Protein AF-A0A2T2NP31-F1 (afdb_monomer_lite)

Secondary structure (DSSP, 8-state):
-PPPEEEEES-SSHHHHHHHHHHHHHT-EEEEE-TTS-HHHHHHHHHHHHHTS--SEEE-----EETTHHHHHHHHHHHHHHHHHHHHHHTTT----EEEE-PPPTTTS-GGGEE--TT--GGGS----S--TTPPPPTTTTTTS---SEEEESHHHHHHHHHHHHHHHHHHHHTTTT-

pLDDT: mean 87.32, std 10.38, range [59.78, 97.88]

Foldseek 3Di:
DDAAEEEEEPCPAFPNVVVVVVSVVVVHHYFYDYPPDPPVVVVVSVVVSPVVHDHPYYYYPDAAADQDDVVVVVVVVVVVVLVVVQVVCVVVVDDAAAEAAFDDAPVRHDVVRYDDDPPDDPVRPDPDPRPTQQHDDDPPPCPPPDGDRYHYGGPRSVVVVVVVVVVVVVVCVVCVVVD

Structure (mmCIF, N/CA/C/O backbone):
data_AF-A0A2T2NP31-F1
#
_entry.id   AF-A0A2T2NP31-F1
#
loop_
_atom_site.group_PDB
_atom_site.id
_atom_site.type_symbol
_atom_site.label_atom_id
_atom_site.label_alt_id
_atom_site.label_comp_id
_atom_site.label_asym_id
_atom_site.label_entity_id
_atom_site.label_seq_id
_atom_site.pdbx_PDB_ins_code
_atom_site.Cartn_x
_atom_site.Cartn_y
_atom_site.Cartn_z
_atom_site.occupancy
_atom_site.B_iso_or_equiv
_atom_site.auth_seq_id
_atom_site.auth_comp_id
_atom_site.auth_asym_id
_atom_site.auth_atom_id
_atom_site.pdbx_PDB_model_num
ATOM 1 N N . MET A 1 1 ? -27.533 3.588 6.293 1.00 64.06 1 MET A N 1
ATOM 2 C CA . MET A 1 1 ? -26.255 2.904 5.997 1.00 64.06 1 MET A CA 1
ATOM 3 C C . MET A 1 1 ? -25.441 2.851 7.274 1.00 64.06 1 MET A C 1
ATOM 5 O O . MET A 1 1 ? -25.396 3.852 7.979 1.00 64.06 1 MET A O 1
ATOM 9 N N . THR A 1 2 ? -24.854 1.702 7.593 1.00 81.56 2 THR A N 1
ATOM 10 C CA . THR A 1 2 ? -23.890 1.562 8.690 1.00 81.56 2 THR A CA 1
ATOM 11 C C . THR A 1 2 ? -22.638 2.379 8.376 1.00 81.56 2 THR A C 1
ATOM 13 O O . THR A 1 2 ? -22.137 2.335 7.254 1.00 81.56 2 THR A O 1
ATOM 16 N N . ARG A 1 3 ? -22.169 3.168 9.348 1.00 91.50 3 ARG A N 1
ATOM 17 C CA . ARG A 1 3 ? -20.892 3.887 9.256 1.00 91.50 3 ARG A CA 1
ATOM 18 C C . ARG A 1 3 ? -19.754 2.883 9.376 1.00 91.50 3 ARG A C 1
ATOM 20 O O . ARG A 1 3 ? -19.793 2.048 10.276 1.00 91.50 3 ARG A O 1
ATOM 27 N N . LEU A 1 4 ? -18.766 2.979 8.496 1.00 95.44 4 LEU A N 1
ATOM 28 C CA . LEU A 1 4 ? -17.586 2.118 8.540 1.00 95.44 4 LEU A CA 1
ATOM 29 C C . LEU A 1 4 ? -16.541 2.680 9.509 1.00 95.44 4 LEU A C 1
ATOM 31 O O . LEU A 1 4 ? -16.481 3.889 9.743 1.00 95.44 4 LEU A O 1
ATOM 35 N N . ARG A 1 5 ? -15.703 1.799 10.053 1.00 95.69 5 ARG A N 1
ATOM 36 C CA . ARG A 1 5 ? -14.554 2.125 10.903 1.00 95.69 5 ARG A CA 1
ATOM 37 C C . ARG A 1 5 ? -13.264 1.832 10.160 1.00 95.69 5 ARG A C 1
ATOM 39 O O . ARG A 1 5 ? -13.002 0.698 9.761 1.00 95.69 5 ARG A O 1
ATOM 46 N N . TRP A 1 6 ? -12.466 2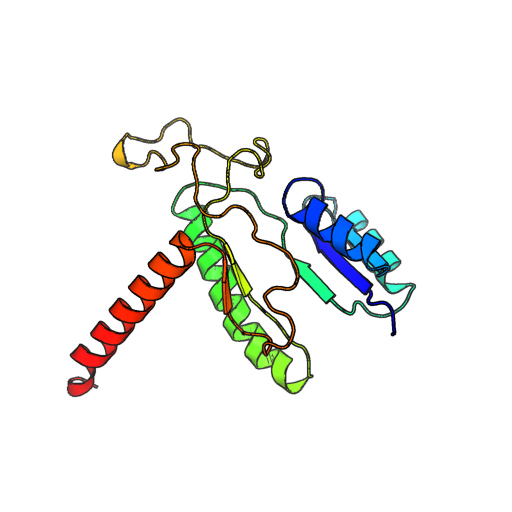.872 10.000 1.00 96.56 6 TRP A N 1
ATOM 47 C CA . TRP A 1 6 ? -11.228 2.851 9.242 1.00 96.56 6 TRP A CA 1
ATOM 48 C C . TRP A 1 6 ? -10.033 2.946 10.187 1.00 96.56 6 TRP A C 1
ATOM 50 O O . TRP A 1 6 ? -10.039 3.746 11.122 1.00 96.56 6 TRP A O 1
ATOM 60 N N . LEU A 1 7 ? -8.994 2.161 9.924 1.00 95.69 7 LEU A N 1
ATOM 61 C CA . LEU A 1 7 ? -7.669 2.342 10.505 1.00 95.69 7 LEU A CA 1
ATOM 62 C C . LEU A 1 7 ? -6.702 2.661 9.370 1.00 95.69 7 LEU A C 1
ATOM 64 O O . LEU A 1 7 ? -6.589 1.878 8.431 1.00 95.69 7 LEU A O 1
ATOM 68 N N . ALA A 1 8 ? -6.021 3.800 9.434 1.00 94.44 8 ALA A N 1
ATOM 69 C CA . ALA A 1 8 ? -5.119 4.234 8.373 1.00 94.44 8 ALA A CA 1
ATOM 70 C C . ALA A 1 8 ? -3.744 4.640 8.919 1.00 94.44 8 ALA A C 1
ATOM 72 O O . ALA A 1 8 ? -3.625 5.211 10.002 1.00 94.44 8 ALA A O 1
ATOM 73 N N . THR A 1 9 ? -2.684 4.355 8.169 1.00 94.06 9 THR A N 1
ATOM 74 C CA . THR A 1 9 ? -1.319 4.796 8.497 1.00 94.06 9 THR A CA 1
ATOM 75 C C . THR A 1 9 ? -0.873 5.913 7.555 1.00 94.06 9 THR A C 1
ATOM 77 O O . THR A 1 9 ? -1.411 6.046 6.461 1.00 94.06 9 THR A O 1
ATOM 80 N N . GLY A 1 10 ? 0.088 6.754 7.953 1.00 86.94 10 GLY A N 1
ATOM 81 C CA . GLY A 1 10 ? 0.668 7.763 7.046 1.00 86.94 10 GLY A CA 1
ATOM 82 C C . GLY A 1 10 ? -0.272 8.918 6.677 1.00 86.94 10 GLY A C 1
ATOM 83 O O . GLY A 1 10 ? -0.237 9.419 5.559 1.00 86.94 10 GLY A O 1
ATOM 84 N N . CYS A 1 11 ? -1.144 9.329 7.600 1.00 89.00 11 CYS A N 1
ATOM 85 C CA . CYS A 1 11 ? -2.208 10.308 7.338 1.00 89.00 11 CYS A CA 1
ATOM 86 C C . CYS A 1 11 ? -1.887 11.740 7.804 1.00 89.00 11 CYS A C 1
ATOM 88 O O . CYS A 1 11 ? -2.790 12.565 7.898 1.00 89.00 11 CYS A O 1
ATOM 90 N N . SER A 1 12 ? -0.624 12.037 8.126 1.00 85.12 12 SER A N 1
ATOM 91 C CA . SER A 1 12 ? -0.197 13.344 8.648 1.00 85.12 12 SER A CA 1
ATOM 92 C C . SER A 1 12 ? -0.105 14.443 7.585 1.00 85.12 12 SER A C 1
ATOM 94 O O . SER A 1 12 ? -0.076 15.617 7.933 1.00 85.12 12 SER A O 1
ATOM 96 N N . SER A 1 13 ? -0.021 14.078 6.301 1.00 83.38 13 SER A N 1
ATOM 97 C CA . SER A 1 13 ? 0.086 15.015 5.175 1.00 83.38 13 SER A CA 1
ATOM 98 C C . SER A 1 13 ? -0.297 14.347 3.845 1.00 83.38 13 SER A C 1
ATOM 100 O O . SER A 1 13 ? -0.486 13.127 3.773 1.00 83.38 13 SER A O 1
ATOM 102 N N . GLY A 1 14 ? -0.400 15.145 2.779 1.00 80.31 14 GLY A N 1
ATOM 103 C CA . GLY A 1 14 ? -0.526 14.665 1.400 1.00 80.31 14 GLY A CA 1
ATOM 104 C C . GLY A 1 14 ? -1.801 13.857 1.138 1.00 80.31 14 GLY A C 1
ATOM 105 O O . GLY A 1 14 ? -2.892 14.198 1.600 1.00 80.31 14 GLY A O 1
ATOM 106 N N . ILE A 1 15 ? -1.669 12.768 0.373 1.00 78.00 15 ILE A N 1
ATOM 107 C CA . ILE A 1 15 ? -2.804 11.916 -0.027 1.00 78.00 15 ILE A CA 1
ATOM 108 C C . ILE A 1 15 ? -3.458 11.255 1.189 1.00 78.00 15 ILE A C 1
ATOM 110 O O . ILE A 1 15 ? -4.683 11.214 1.257 1.00 78.00 15 ILE A O 1
ATOM 114 N N . GLY A 1 16 ? -2.671 10.779 2.161 1.00 83.56 16 GLY A N 1
ATOM 115 C CA . GLY A 1 16 ? -3.197 10.127 3.363 1.00 83.56 16 GLY A CA 1
ATOM 116 C C . GLY A 1 16 ? -4.092 11.055 4.190 1.00 83.56 16 GLY A C 1
ATOM 117 O O . GLY A 1 16 ? -5.174 10.655 4.619 1.00 83.56 16 GLY A O 1
ATOM 118 N N . GLU A 1 17 ? -3.695 12.320 4.348 1.00 86.50 17 GLU A N 1
ATOM 119 C CA . GLU A 1 17 ? -4.518 13.330 5.026 1.00 86.50 17 GLU A CA 1
ATOM 120 C C . GLU A 1 17 ? -5.821 13.609 4.255 1.00 86.50 17 GLU A C 1
ATOM 122 O O . GLU A 1 17 ? -6.913 13.575 4.829 1.00 86.50 17 GLU A O 1
ATOM 127 N N . SER A 1 18 ? -5.724 13.847 2.941 1.00 84.19 18 SER A N 1
ATOM 128 C CA . SER A 1 18 ? -6.891 14.085 2.078 1.00 84.19 18 SER A CA 1
ATOM 129 C C . SER A 1 18 ? -7.871 12.906 2.109 1.00 84.19 18 SER A C 1
ATOM 131 O O . SER A 1 18 ? -9.089 13.082 2.222 1.00 84.19 18 SER A O 1
ATOM 133 N N . PHE A 1 19 ? -7.335 11.686 2.103 1.00 86.00 19 PHE A N 1
ATOM 134 C CA . PHE A 1 19 ? -8.097 10.454 2.212 1.00 86.00 19 PHE A CA 1
ATOM 135 C C . PHE A 1 19 ? -8.856 10.370 3.543 1.00 86.00 19 PHE A C 1
ATOM 137 O O . PHE A 1 19 ? -10.076 10.193 3.530 1.00 86.00 19 PHE A O 1
ATOM 144 N N . VAL A 1 20 ? -8.196 10.590 4.683 1.00 90.44 20 VAL A N 1
ATOM 145 C CA . VAL A 1 20 ? -8.853 10.596 6.004 1.00 90.44 20 VAL A CA 1
ATOM 146 C C . VAL A 1 20 ? -9.929 11.679 6.104 1.00 90.44 20 VAL A C 1
ATOM 148 O O . VAL A 1 20 ? -11.027 11.414 6.600 1.00 90.44 20 VAL A O 1
ATOM 151 N N . ARG A 1 21 ? -9.685 12.878 5.560 1.00 89.94 21 ARG A N 1
ATOM 152 C CA . ARG A 1 21 ? -10.708 13.936 5.483 1.00 89.94 21 ARG A CA 1
ATOM 153 C C . ARG A 1 21 ? -11.939 13.483 4.695 1.00 89.94 21 ARG A C 1
ATOM 155 O O . ARG A 1 21 ? -13.063 13.787 5.100 1.00 89.94 21 ARG A O 1
ATOM 162 N N . SER A 1 22 ? -11.755 12.725 3.611 1.00 89.31 22 SER A N 1
ATOM 163 C CA . SER A 1 22 ? -12.872 12.176 2.828 1.00 89.31 22 SER A CA 1
ATOM 164 C C . SER A 1 22 ? -13.693 11.138 3.611 1.00 89.31 22 SER A C 1
ATOM 166 O O . SER A 1 22 ? -14.922 11.146 3.529 1.00 89.31 22 SER A O 1
ATOM 168 N N . ILE A 1 23 ? -13.041 10.303 4.433 1.00 91.81 23 ILE A N 1
ATOM 169 C CA . ILE A 1 23 ? -13.698 9.324 5.318 1.00 91.81 23 ILE A CA 1
ATOM 170 C C . ILE A 1 23 ? -14.588 10.050 6.334 1.00 91.81 23 ILE A C 1
ATOM 172 O O . ILE A 1 23 ? -15.774 9.737 6.462 1.00 91.81 23 ILE A O 1
ATOM 176 N N . ILE A 1 24 ? -14.038 11.071 7.000 1.00 92.19 24 ILE A N 1
ATOM 177 C CA . ILE A 1 24 ? -14.760 11.873 7.999 1.00 92.19 24 ILE A CA 1
ATOM 178 C C . ILE A 1 24 ? -15.926 12.626 7.351 1.00 92.19 24 ILE A C 1
ATOM 180 O O . ILE A 1 24 ? -17.029 12.621 7.888 1.00 92.19 24 ILE A O 1
ATOM 184 N N . THR A 1 25 ? -15.717 13.223 6.173 1.00 92.56 25 THR A N 1
ATOM 185 C CA . THR A 1 25 ? -16.767 13.951 5.432 1.00 92.56 25 THR A CA 1
ATOM 186 C C . THR A 1 25 ? -17.921 13.031 5.044 1.00 92.56 25 THR A C 1
ATOM 188 O O . THR A 1 25 ? -19.086 13.418 5.127 1.00 92.56 25 THR A O 1
ATOM 191 N N . ARG A 1 26 ? -17.618 11.780 4.674 1.00 91.25 26 ARG A N 1
ATOM 192 C CA . ARG A 1 26 ? -18.641 10.760 4.427 1.00 91.25 26 ARG A CA 1
ATOM 193 C C . ARG A 1 26 ? -19.404 10.399 5.700 1.00 91.25 26 ARG A C 1
ATOM 195 O O . ARG A 1 26 ? -20.528 9.927 5.580 1.00 91.25 26 ARG A O 1
ATOM 202 N N . GLY A 1 27 ? -18.845 10.659 6.883 1.00 93.44 27 GLY A N 1
ATOM 203 C CA . GLY A 1 27 ? -19.411 10.398 8.209 1.00 93.44 27 GLY A CA 1
ATOM 204 C C . GLY A 1 27 ? -18.997 9.056 8.814 1.00 93.44 27 GLY A C 1
ATOM 205 O O . GLY A 1 27 ? -19.633 8.595 9.760 1.00 93.44 27 GLY A O 1
ATOM 206 N N . ASP A 1 28 ? -17.975 8.417 8.249 1.00 95.25 28 ASP A N 1
ATOM 207 C CA . ASP A 1 28 ? -17.366 7.206 8.795 1.00 95.25 28 ASP A CA 1
ATOM 208 C C . ASP A 1 28 ? -16.441 7.537 9.980 1.00 95.25 28 ASP A C 1
ATOM 210 O O . ASP A 1 28 ? -15.993 8.674 10.149 1.00 95.25 28 ASP A O 1
ATOM 214 N N . LYS A 1 29 ? -16.142 6.533 10.809 1.00 94.12 29 LYS A N 1
ATOM 215 C CA . LYS A 1 29 ? -15.170 6.646 11.903 1.00 94.12 29 LYS A CA 1
ATOM 216 C C . LYS A 1 29 ? -13.774 6.319 11.388 1.00 94.12 29 LYS A C 1
ATOM 218 O O . LYS A 1 29 ? -13.611 5.411 10.576 1.00 94.12 29 LYS A O 1
ATOM 223 N N . THR A 1 30 ? -12.760 7.006 11.896 1.00 94.00 30 THR A N 1
ATOM 224 C CA . THR A 1 30 ? -11.369 6.766 11.506 1.00 94.00 30 THR A CA 1
ATOM 225 C C . THR A 1 30 ? -10.438 6.881 12.703 1.00 94.00 30 THR A C 1
ATOM 227 O O . THR A 1 30 ? -10.604 7.763 13.543 1.00 94.00 30 THR A O 1
ATOM 230 N N . ALA A 1 31 ? -9.437 6.012 12.747 1.00 93.44 31 ALA A N 1
ATOM 231 C CA . ALA A 1 31 ? -8.263 6.128 13.593 1.00 93.44 31 ALA A CA 1
ATOM 232 C C . ALA A 1 31 ? -7.024 6.168 12.694 1.00 93.44 31 ALA A C 1
ATOM 234 O O . ALA A 1 31 ? -6.968 5.488 11.668 1.00 93.44 31 ALA A O 1
ATOM 235 N N . SER A 1 32 ? -6.036 6.973 13.070 1.00 91.62 32 SER A N 1
ATOM 236 C CA . SER A 1 32 ? -4.766 7.061 12.355 1.00 91.62 32 SER A CA 1
ATOM 237 C C . SER A 1 32 ? -3.605 6.795 13.294 1.00 91.62 32 SER A C 1
ATOM 239 O O . SER A 1 32 ? -3.612 7.303 14.415 1.00 91.62 32 SER A O 1
ATOM 241 N N . LEU A 1 33 ? -2.603 6.049 12.831 1.00 90.19 33 LEU A N 1
ATOM 242 C CA . LEU A 1 33 ? -1.372 5.819 13.588 1.00 90.19 33 LEU A CA 1
ATOM 243 C C . LEU A 1 33 ? -0.125 6.157 12.771 1.00 90.19 33 LEU A C 1
ATOM 245 O O . LEU A 1 33 ? -0.097 6.020 11.543 1.00 90.19 33 LEU A O 1
ATOM 249 N N . ASP A 1 34 ? 0.906 6.581 13.490 1.00 90.25 34 ASP A N 1
ATOM 250 C CA . ASP A 1 34 ? 2.267 6.703 12.990 1.00 90.25 34 ASP A CA 1
ATOM 251 C C . ASP A 1 34 ? 3.001 5.386 13.263 1.00 90.25 34 ASP A C 1
ATOM 253 O O . ASP A 1 34 ? 3.121 4.952 14.407 1.00 90.25 34 ASP A O 1
ATOM 257 N N . VAL A 1 35 ? 3.463 4.729 12.200 1.00 91.69 35 VAL A N 1
ATOM 258 C CA . VAL A 1 35 ? 4.165 3.439 12.294 1.00 91.69 35 VAL A CA 1
ATOM 259 C C . VAL A 1 35 ? 5.571 3.567 12.884 1.00 91.69 35 VAL A C 1
ATOM 261 O O . VAL A 1 35 ? 6.180 2.553 13.209 1.00 91.69 35 VAL A O 1
ATOM 264 N N . THR A 1 36 ? 6.087 4.791 13.008 1.00 91.88 36 THR A N 1
ATOM 265 C CA . THR A 1 36 ? 7.390 5.090 13.619 1.00 91.88 36 THR A CA 1
ATOM 266 C C . THR A 1 36 ? 7.292 5.407 15.111 1.00 91.88 36 THR A C 1
ATOM 268 O O . THR A 1 36 ? 8.316 5.475 15.791 1.00 91.88 36 THR A O 1
ATOM 271 N N . ALA A 1 37 ? 6.072 5.561 15.640 1.00 93.81 37 ALA A N 1
ATOM 272 C CA . ALA A 1 37 ? 5.847 5.773 17.061 1.00 93.81 37 ALA A CA 1
ATOM 273 C C . ALA A 1 37 ? 6.283 4.546 17.890 1.00 93.81 37 ALA A C 1
ATOM 275 O O . ALA A 1 37 ? 6.322 3.421 17.377 1.00 93.81 37 ALA A O 1
ATOM 276 N N . PRO A 1 38 ? 6.572 4.721 19.193 1.00 97.00 38 PRO A N 1
ATOM 277 C CA . PRO A 1 38 ? 6.820 3.604 20.093 1.00 97.00 38 PRO A CA 1
ATOM 278 C C . PRO A 1 38 ? 5.723 2.537 20.008 1.00 97.00 38 PRO A C 1
ATOM 280 O O . PRO A 1 38 ? 4.533 2.838 19.903 1.00 97.00 38 PRO A O 1
ATOM 283 N N . LEU A 1 39 ? 6.108 1.263 20.118 1.00 95.69 39 LEU A N 1
ATOM 284 C CA . LEU A 1 39 ? 5.164 0.145 20.012 1.00 95.69 39 LEU A CA 1
ATOM 285 C C . LEU A 1 39 ? 4.022 0.228 21.043 1.00 95.69 39 LEU A C 1
ATOM 287 O O . LEU A 1 39 ? 2.911 -0.220 20.759 1.00 95.69 39 LEU A O 1
ATOM 291 N N . SER A 1 40 ? 4.278 0.792 22.229 1.00 97.38 40 SER A N 1
ATOM 292 C CA . SER A 1 40 ? 3.250 1.071 23.242 1.00 97.38 40 SER A CA 1
ATOM 293 C C . SER A 1 40 ? 2.147 1.977 22.705 1.00 97.38 40 SER A C 1
ATOM 295 O O . SER A 1 40 ? 0.969 1.716 22.936 1.00 97.38 40 SER A O 1
ATOM 297 N N . ASP A 1 41 ? 2.529 2.995 21.946 1.00 95.81 41 ASP A N 1
ATOM 298 C CA . ASP A 1 41 ? 1.640 4.048 21.475 1.00 95.81 41 ASP A CA 1
ATOM 299 C C . ASP A 1 41 ? 0.827 3.530 20.290 1.00 95.81 41 ASP A C 1
ATOM 301 O O . ASP A 1 41 ? -0.392 3.691 20.253 1.00 95.81 41 ASP A O 1
ATOM 305 N N . ILE A 1 42 ? 1.472 2.784 19.384 1.00 95.00 42 ILE A N 1
ATOM 306 C CA . ILE A 1 42 ? 0.794 2.048 18.308 1.00 95.00 42 ILE A CA 1
ATOM 307 C C . ILE A 1 42 ? -0.259 1.103 18.901 1.00 95.00 42 ILE A C 1
ATOM 309 O O . ILE A 1 42 ? -1.415 1.112 18.475 1.00 95.00 42 ILE A O 1
ATOM 313 N N . LYS A 1 43 ? 0.110 0.312 19.918 1.00 95.81 43 LYS A N 1
ATOM 314 C CA . LYS A 1 43 ? -0.823 -0.598 20.599 1.00 95.81 43 LYS A CA 1
ATOM 315 C C . LYS A 1 43 ? -1.967 0.152 21.276 1.00 95.81 43 LYS A C 1
ATOM 317 O O . LYS A 1 43 ? -3.097 -0.319 21.203 1.00 95.81 43 LYS A O 1
ATOM 322 N N . ALA A 1 44 ? -1.701 1.301 21.894 1.00 95.94 44 ALA A N 1
ATOM 323 C CA . ALA A 1 44 ? -2.730 2.121 22.524 1.00 95.94 44 ALA A CA 1
ATOM 324 C C . ALA A 1 44 ? -3.732 2.674 21.497 1.00 95.94 44 ALA A C 1
ATOM 326 O O . ALA A 1 44 ? -4.939 2.615 21.730 1.00 95.94 44 ALA A O 1
ATOM 327 N N . VAL A 1 45 ? -3.261 3.145 20.336 1.00 94.00 45 VAL A N 1
ATOM 328 C CA . VAL A 1 45 ? -4.141 3.610 19.250 1.00 94.00 45 VAL A CA 1
ATOM 329 C C . VAL A 1 45 ? -4.997 2.467 18.708 1.00 94.00 45 VAL A C 1
ATOM 331 O O . VAL A 1 45 ? -6.201 2.644 18.538 1.00 94.00 45 VAL A O 1
ATOM 334 N N . VAL A 1 46 ? -4.406 1.291 18.474 1.00 95.00 46 VAL A N 1
ATOM 335 C CA . VAL A 1 46 ? -5.149 0.109 18.004 1.00 95.00 46 VAL A CA 1
ATOM 336 C C . VAL A 1 46 ? -6.181 -0.337 19.038 1.00 95.00 46 VAL A C 1
ATOM 338 O O . VAL A 1 46 ? -7.330 -0.566 18.675 1.00 95.00 46 VAL A O 1
ATOM 341 N N . ALA A 1 47 ? -5.806 -0.418 20.318 1.00 96.12 47 ALA A N 1
ATOM 342 C CA . ALA A 1 47 ? -6.725 -0.783 21.393 1.00 96.12 47 ALA A CA 1
ATOM 343 C C . ALA A 1 47 ? -7.922 0.173 21.440 1.00 96.12 47 ALA A C 1
ATOM 345 O O . ALA A 1 47 ? -9.062 -0.279 21.382 1.00 96.12 47 ALA A O 1
ATOM 346 N N . LYS A 1 48 ? -7.662 1.485 21.414 1.00 94.56 48 LYS A N 1
ATOM 347 C CA . LYS A 1 48 ? -8.706 2.511 21.381 1.00 94.56 48 LYS A CA 1
ATOM 348 C C . LYS A 1 48 ? -9.599 2.403 20.143 1.00 94.56 48 LYS A C 1
ATOM 350 O O . LYS A 1 48 ? -10.810 2.557 20.238 1.00 94.56 48 LYS A O 1
ATOM 355 N N . ALA A 1 49 ? -9.024 2.123 18.974 1.00 93.38 49 ALA A N 1
ATOM 356 C CA . ALA A 1 49 ? -9.792 1.964 17.740 1.00 93.38 49 ALA A CA 1
ATOM 357 C C . ALA A 1 49 ? -10.728 0.739 17.773 1.00 93.38 49 ALA A C 1
ATOM 359 O O . ALA A 1 49 ? -11.744 0.735 17.080 1.00 93.38 49 ALA A O 1
ATOM 360 N N . LEU A 1 50 ? -10.398 -0.271 18.584 1.00 95.94 50 LEU A N 1
ATOM 361 C CA . LEU A 1 50 ? -11.187 -1.489 18.770 1.00 95.94 50 LEU A CA 1
ATOM 362 C C . LEU A 1 50 ? -12.259 -1.376 19.868 1.00 95.94 50 LEU A C 1
ATOM 364 O O . LEU A 1 50 ? -13.155 -2.220 19.909 1.00 95.94 50 LEU A O 1
ATOM 368 N N . GLU A 1 51 ? -12.213 -0.353 20.733 1.00 94.44 51 GLU A N 1
ATOM 369 C CA . GLU A 1 51 ? -13.227 -0.123 21.783 1.00 94.44 51 GLU A CA 1
ATOM 370 C C . GLU A 1 51 ? -14.637 0.045 21.190 1.00 94.44 51 GLU A C 1
ATOM 372 O O . GLU A 1 51 ? -15.616 -0.451 21.743 1.00 94.44 51 GLU A O 1
ATOM 377 N N . ASP A 1 52 ? -14.727 0.661 20.008 1.00 85.19 52 ASP A N 1
ATOM 378 C CA . ASP A 1 52 ? -15.964 0.881 19.250 1.00 85.19 52 ASP A CA 1
ATOM 379 C C . ASP A 1 52 ? -16.328 -0.300 18.313 1.00 85.19 52 ASP A C 1
ATOM 381 O O . ASP A 1 52 ? -17.181 -0.181 17.421 1.00 85.19 52 ASP A O 1
ATOM 385 N N . GLY A 1 53 ? -15.664 -1.449 18.484 1.00 93.12 53 GLY A N 1
ATOM 386 C CA . GLY A 1 53 ? -15.842 -2.685 17.716 1.00 93.12 53 GLY A CA 1
ATOM 387 C C . GLY A 1 53 ? -14.759 -2.930 16.648 1.00 93.12 53 GLY A C 1
ATOM 388 O O . GLY A 1 53 ? -13.776 -2.201 16.579 1.00 93.12 53 GLY A O 1
ATOM 389 N N . PRO A 1 54 ? -14.923 -3.953 15.779 1.00 95.56 54 PRO A N 1
ATOM 390 C CA . PRO A 1 54 ? -13.896 -4.334 14.803 1.00 95.56 54 PRO A CA 1
ATOM 391 C C . PRO A 1 54 ? -13.544 -3.233 13.791 1.00 95.56 54 PRO A C 1
ATOM 393 O O . PRO A 1 54 ? -14.376 -2.413 13.427 1.00 95.56 54 PRO A O 1
ATOM 396 N N . ILE A 1 55 ? -12.327 -3.254 13.260 1.00 96.69 55 ILE A N 1
ATOM 397 C CA . ILE A 1 55 ? -11.978 -2.412 12.110 1.00 96.69 55 ILE A CA 1
ATOM 398 C C . ILE A 1 55 ? -12.637 -2.990 10.853 1.00 96.69 55 ILE A C 1
ATOM 400 O O . ILE A 1 55 ? -12.473 -4.174 10.567 1.00 96.69 55 ILE A O 1
ATOM 404 N N . ASP A 1 56 ? -13.364 -2.158 10.103 1.00 96.88 56 ASP A N 1
ATOM 405 C CA . ASP A 1 56 ? -13.992 -2.561 8.838 1.00 96.88 56 ASP A CA 1
ATOM 406 C C . ASP A 1 56 ? -13.018 -2.438 7.664 1.00 96.88 56 ASP A C 1
ATOM 408 O O . ASP A 1 56 ? -13.052 -3.248 6.738 1.00 96.88 56 ASP A O 1
ATOM 412 N N . VAL A 1 57 ? -12.152 -1.417 7.689 1.00 96.38 57 VAL A N 1
ATOM 413 C CA . VAL A 1 57 ? -11.169 -1.170 6.629 1.00 96.38 57 VAL A CA 1
ATOM 414 C C . VAL A 1 57 ? -9.820 -0.754 7.208 1.00 96.38 57 VAL A C 1
ATOM 416 O O . VAL A 1 57 ? -9.729 0.205 7.972 1.00 96.38 57 VAL A O 1
ATOM 419 N N . LEU 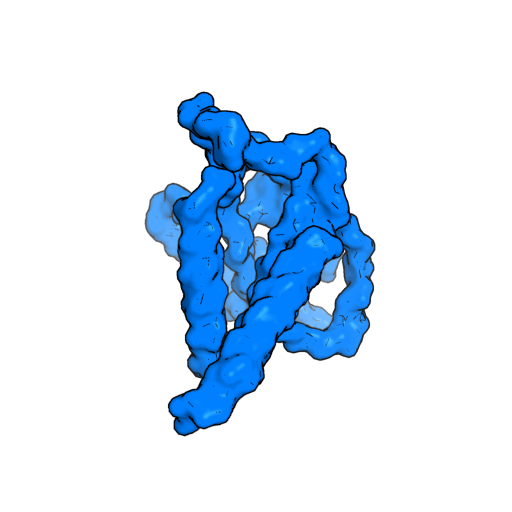A 1 58 ? -8.761 -1.453 6.803 1.00 95.75 58 LEU A N 1
ATOM 420 C CA . LEU A 1 58 ? -7.370 -1.113 7.098 1.00 95.75 58 LEU A CA 1
ATOM 421 C C . LEU A 1 58 ? -6.702 -0.530 5.846 1.00 95.75 58 LEU A C 1
ATOM 423 O O . LEU A 1 58 ? -6.810 -1.104 4.764 1.00 95.75 58 LEU A O 1
ATOM 427 N N . VAL A 1 59 ? -6.001 0.595 5.996 1.00 94.75 59 VAL A N 1
ATOM 428 C CA . VAL A 1 59 ? -5.260 1.263 4.918 1.00 94.75 59 VAL A CA 1
ATOM 429 C C . VAL A 1 59 ? -3.806 1.471 5.329 1.00 94.75 59 VAL A C 1
ATOM 431 O O . VAL A 1 59 ? -3.490 2.286 6.196 1.00 94.75 59 VAL A O 1
ATOM 434 N N . ASN A 1 60 ? -2.904 0.750 4.669 1.00 93.25 60 ASN A N 1
ATOM 435 C CA . ASN A 1 60 ? -1.462 0.870 4.860 1.00 93.25 60 ASN A CA 1
ATOM 436 C C . ASN A 1 60 ? -0.886 1.858 3.838 1.00 93.25 60 ASN A C 1
ATOM 438 O O . ASN A 1 60 ? -0.533 1.466 2.730 1.00 93.25 60 ASN A O 1
ATOM 442 N N . TYR A 1 61 ? -0.809 3.137 4.210 1.00 86.12 61 TYR A N 1
ATOM 443 C CA . TYR A 1 61 ? -0.282 4.202 3.345 1.00 86.12 61 TYR A CA 1
ATOM 444 C C . TYR A 1 61 ? 1.064 4.770 3.830 1.00 86.12 61 TYR A C 1
ATOM 446 O O . TYR A 1 61 ? 1.778 5.402 3.056 1.00 86.12 61 TYR A O 1
ATOM 454 N N . ALA A 1 62 ? 1.454 4.527 5.087 1.00 87.88 62 ALA A N 1
ATOM 455 C CA . ALA A 1 62 ? 2.731 5.001 5.615 1.00 87.88 62 ALA A CA 1
ATOM 456 C C . ALA A 1 62 ? 3.924 4.542 4.763 1.00 87.88 62 ALA A C 1
ATOM 458 O O . ALA A 1 62 ? 4.103 3.355 4.493 1.00 87.88 62 ALA A O 1
ATOM 459 N N . GLY A 1 63 ? 4.753 5.509 4.387 1.00 85.62 63 GLY A N 1
ATOM 460 C CA . GLY A 1 63 ? 5.954 5.315 3.595 1.00 85.62 63 GLY A CA 1
ATOM 461 C C . GLY A 1 63 ? 6.597 6.655 3.263 1.00 85.62 63 GLY A C 1
ATOM 462 O O . GLY A 1 63 ? 6.003 7.715 3.463 1.00 85.62 63 GLY A O 1
ATOM 463 N N . TYR A 1 64 ? 7.816 6.585 2.753 1.00 82.75 64 TYR A N 1
ATOM 464 C CA . TYR A 1 64 ? 8.562 7.710 2.207 1.00 82.75 64 TYR A CA 1
ATOM 465 C C . TYR A 1 64 ? 9.117 7.296 0.842 1.00 82.75 64 TYR A C 1
ATOM 467 O O . TYR A 1 64 ? 9.211 6.102 0.555 1.00 82.75 64 TYR A O 1
ATOM 475 N N . VAL A 1 65 ? 9.447 8.278 0.010 1.00 81.81 65 VAL A N 1
ATOM 476 C CA . VAL A 1 65 ? 10.052 8.056 -1.307 1.00 81.81 65 VAL A CA 1
ATOM 477 C C . VAL A 1 65 ? 11.565 7.975 -1.143 1.00 81.81 65 VAL A C 1
ATOM 479 O O . VAL A 1 65 ? 12.163 8.834 -0.490 1.00 81.81 65 VAL A O 1
ATOM 482 N N . GLU A 1 66 ? 12.182 6.972 -1.753 1.00 80.62 66 GLU A N 1
ATOM 483 C CA . GLU A 1 66 ? 13.628 6.781 -1.808 1.00 80.62 66 GLU A CA 1
ATOM 484 C C . GLU A 1 66 ? 14.020 6.256 -3.190 1.00 80.62 66 GLU A C 1
ATOM 486 O O . GLU A 1 66 ? 14.025 5.058 -3.449 1.00 80.62 66 GLU A O 1
ATOM 491 N N . ALA A 1 67 ? 14.393 7.168 -4.088 1.00 75.12 67 ALA A N 1
ATOM 492 C CA . ALA A 1 67 ? 14.690 6.799 -5.465 1.00 75.12 67 ALA A CA 1
ATOM 493 C C . ALA A 1 67 ? 15.815 5.750 -5.541 1.00 75.12 67 ALA A C 1
ATOM 495 O O . ALA A 1 67 ? 16.947 6.004 -5.122 1.00 75.12 67 ALA A O 1
ATOM 496 N N . GLY A 1 68 ? 15.505 4.594 -6.130 1.00 79.00 68 GLY A N 1
ATOM 497 C CA . GLY A 1 68 ? 16.474 3.544 -6.419 1.00 79.00 68 GLY A CA 1
ATOM 498 C C . GLY A 1 68 ? 16.034 2.155 -5.966 1.00 79.00 68 GLY A C 1
ATOM 499 O O . GLY A 1 68 ? 14.894 1.914 -5.577 1.00 79.00 68 GLY A O 1
ATOM 500 N N . ILE A 1 69 ? 16.980 1.216 -6.026 1.00 84.88 69 ILE A N 1
ATOM 501 C CA . ILE A 1 69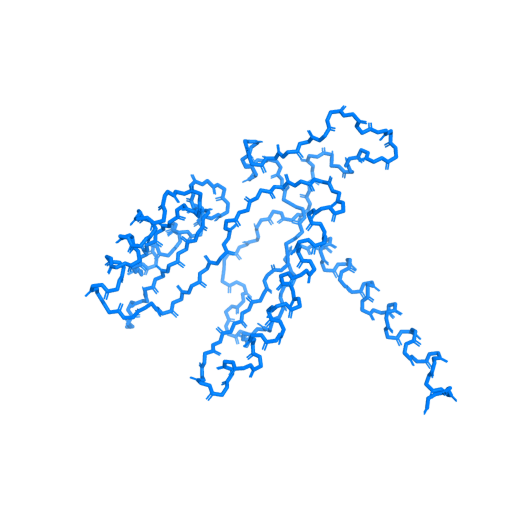 ? 16.717 -0.218 -5.850 1.00 84.88 69 ILE A CA 1
ATOM 502 C C . ILE A 1 69 ? 16.111 -0.578 -4.488 1.00 84.88 69 ILE A C 1
ATOM 504 O O . ILE A 1 69 ? 15.364 -1.545 -4.403 1.00 84.88 69 ILE A O 1
ATOM 508 N N . ALA A 1 70 ? 16.414 0.180 -3.430 1.00 86.69 70 ALA A N 1
ATOM 509 C CA . ALA A 1 70 ? 15.899 -0.094 -2.092 1.00 86.69 70 ALA A CA 1
ATOM 510 C C . ALA A 1 70 ? 14.373 0.088 -2.020 1.00 86.69 70 ALA A C 1
ATOM 512 O O . ALA A 1 70 ? 13.675 -0.806 -1.534 1.00 86.69 70 ALA A O 1
ATOM 513 N N . GLU A 1 71 ? 13.846 1.196 -2.555 1.00 85.94 71 GLU A N 1
ATOM 514 C CA . GLU A 1 71 ? 12.399 1.412 -2.645 1.00 85.94 71 GLU A CA 1
ATOM 515 C C . GLU A 1 71 ? 11.760 0.359 -3.551 1.00 85.94 71 GLU A C 1
ATOM 517 O O . GLU A 1 71 ? 10.841 -0.332 -3.107 1.00 85.94 71 GLU A O 1
ATOM 522 N N . GLU A 1 72 ? 12.298 0.148 -4.755 1.00 87.69 72 GLU A N 1
ATOM 523 C CA . GLU A 1 72 ? 11.756 -0.817 -5.723 1.00 87.69 72 GLU A CA 1
ATOM 524 C C . GLU A 1 72 ? 11.699 -2.245 -5.156 1.00 87.69 72 GLU A C 1
ATOM 526 O O . GLU A 1 72 ? 10.669 -2.916 -5.237 1.00 87.69 72 GLU A O 1
ATOM 531 N N . ALA A 1 73 ? 12.771 -2.707 -4.505 1.00 93.44 73 ALA A N 1
ATOM 532 C CA . ALA A 1 73 ? 12.811 -4.022 -3.871 1.00 93.44 73 ALA A CA 1
ATOM 533 C C . ALA A 1 73 ? 11.795 -4.131 -2.726 1.00 93.44 73 ALA A C 1
ATOM 535 O O . ALA A 1 73 ? 11.112 -5.150 -2.601 1.00 93.44 73 ALA A O 1
ATOM 536 N N . SER A 1 74 ? 11.652 -3.080 -1.910 1.00 93.38 74 SER A N 1
ATOM 537 C CA . SER A 1 74 ? 10.675 -3.061 -0.818 1.00 93.38 74 SER A CA 1
ATOM 538 C C . SER A 1 74 ? 9.228 -3.113 -1.327 1.00 93.38 74 SER A C 1
ATOM 540 O O . SER A 1 74 ? 8.401 -3.829 -0.759 1.00 93.38 74 SER A O 1
ATOM 542 N N . LYS A 1 75 ? 8.917 -2.410 -2.427 1.00 92.81 75 LYS A N 1
ATOM 543 C CA . LYS A 1 75 ? 7.586 -2.422 -3.049 1.00 92.81 75 LYS A CA 1
ATOM 544 C C . LYS A 1 75 ? 7.303 -3.746 -3.743 1.00 92.81 75 LYS A C 1
ATOM 546 O O . LYS A 1 75 ? 6.206 -4.273 -3.586 1.00 92.81 75 LYS A O 1
ATOM 551 N N . PHE A 1 76 ? 8.297 -4.349 -4.391 1.00 94.12 76 PHE A N 1
ATOM 552 C CA . PHE A 1 76 ? 8.149 -5.685 -4.962 1.00 94.12 76 PHE A CA 1
ATOM 553 C C . PHE A 1 76 ? 7.912 -6.754 -3.882 1.00 94.12 76 PHE A C 1
ATOM 555 O O . PHE A 1 76 ? 7.059 -7.626 -4.044 1.00 94.12 76 PHE A O 1
ATOM 562 N N . ALA A 1 77 ? 8.601 -6.656 -2.739 1.00 96.44 77 ALA A N 1
ATOM 563 C CA . ALA A 1 77 ? 8.340 -7.519 -1.588 1.00 96.44 77 ALA A CA 1
ATOM 564 C C . ALA A 1 77 ? 6.918 -7.324 -1.029 1.00 96.44 77 ALA A C 1
ATOM 566 O O . ALA A 1 77 ? 6.254 -8.303 -0.689 1.00 96.44 77 ALA A O 1
ATOM 567 N N . LEU A 1 78 ? 6.429 -6.079 -0.976 1.00 95.62 78 LEU A N 1
ATOM 568 C CA . LEU A 1 78 ? 5.056 -5.768 -0.571 1.00 95.62 78 LEU A CA 1
ATOM 569 C C . LEU A 1 78 ? 4.018 -6.361 -1.538 1.00 95.62 78 LEU A C 1
ATOM 571 O O . LEU A 1 78 ? 3.024 -6.915 -1.074 1.00 95.62 78 LEU A O 1
ATOM 575 N N . GLU A 1 79 ? 4.246 -6.280 -2.852 1.00 95.00 79 GLU A N 1
ATOM 576 C CA . GLU A 1 79 ? 3.386 -6.906 -3.866 1.00 95.00 79 GLU A CA 1
ATOM 577 C C . GLU A 1 79 ? 3.326 -8.429 -3.700 1.00 95.00 79 GLU A C 1
ATOM 579 O O . GLU A 1 79 ? 2.236 -8.996 -3.644 1.00 95.00 79 GLU A O 1
ATOM 584 N N . GLY A 1 80 ? 4.480 -9.090 -3.556 1.00 96.50 80 GLY A N 1
ATOM 585 C CA . GLY A 1 80 ? 4.529 -10.540 -3.354 1.00 96.50 80 GLY A CA 1
ATOM 586 C C . GLY A 1 80 ? 3.848 -10.974 -2.053 1.00 96.50 80 GLY A C 1
ATOM 587 O O . GLY A 1 80 ? 3.086 -11.940 -2.034 1.00 96.50 80 GLY A O 1
ATOM 588 N N . TRP A 1 81 ? 4.061 -10.226 -0.966 1.00 97.50 81 TRP A N 1
ATOM 589 C CA . TRP A 1 81 ? 3.360 -10.459 0.296 1.00 97.50 81 TRP A CA 1
ATOM 590 C C . TRP A 1 81 ? 1.842 -10.287 0.151 1.00 97.50 81 TRP A C 1
ATOM 592 O O . TRP A 1 81 ? 1.079 -11.120 0.643 1.00 97.50 81 TRP A O 1
ATOM 602 N N . TYR A 1 82 ? 1.402 -9.241 -0.554 1.00 97.25 82 TYR A N 1
ATOM 603 C CA . TYR A 1 82 ? -0.008 -8.987 -0.842 1.00 97.25 82 TYR A CA 1
ATOM 604 C C . TYR A 1 82 ? -0.652 -10.135 -1.634 1.00 97.25 82 TYR A C 1
ATOM 606 O O . TYR A 1 82 ? -1.742 -10.584 -1.269 1.00 97.25 82 TYR A O 1
ATOM 614 N N . ASP A 1 83 ? 0.018 -10.634 -2.676 1.00 96.00 83 ASP A N 1
ATOM 615 C CA . ASP A 1 83 ? -0.509 -11.702 -3.531 1.00 96.00 83 ASP A CA 1
ATOM 616 C C . ASP A 1 83 ? -0.727 -13.006 -2.753 1.00 96.00 83 ASP A C 1
ATOM 618 O O . ASP A 1 83 ? -1.736 -13.688 -2.964 1.00 96.00 83 ASP A O 1
ATOM 622 N N . CYS A 1 84 ? 0.169 -13.326 -1.816 1.00 97.00 84 CYS A N 1
ATOM 623 C CA . CYS A 1 84 ? 0.004 -14.454 -0.899 1.00 97.00 84 CYS A CA 1
ATOM 624 C C . CYS A 1 84 ? -1.133 -14.203 0.102 1.00 97.00 84 CYS A C 1
ATOM 626 O O . CYS A 1 84 ? -2.067 -15.002 0.199 1.00 97.00 84 CYS A O 1
ATOM 628 N N . LEU A 1 85 ? -1.099 -13.065 0.807 1.00 96.94 85 LEU A N 1
ATOM 629 C CA . LEU A 1 85 ? -2.085 -12.722 1.833 1.00 96.94 85 LEU A CA 1
ATOM 630 C C . LEU A 1 85 ? -3.513 -12.764 1.281 1.00 96.94 85 LEU A C 1
ATOM 632 O O . LEU A 1 85 ? -4.407 -13.329 1.910 1.00 96.94 85 LEU A O 1
ATOM 636 N N . ARG A 1 86 ? -3.739 -12.176 0.101 1.00 96.19 86 ARG A N 1
ATOM 637 C CA . ARG A 1 86 ? -5.059 -12.122 -0.540 1.00 96.19 86 ARG A CA 1
ATOM 638 C C . ARG A 1 86 ? -5.663 -13.515 -0.701 1.00 96.19 86 ARG A C 1
ATOM 640 O O . ARG A 1 86 ? -6.838 -13.708 -0.392 1.00 96.19 86 ARG A O 1
ATOM 647 N N . GLN A 1 87 ? -4.872 -14.479 -1.167 1.00 95.69 87 GLN A N 1
ATOM 648 C CA . GLN A 1 87 ? -5.336 -15.852 -1.372 1.00 95.69 87 GLN A CA 1
ATOM 649 C C . GLN A 1 87 ? -5.733 -16.510 -0.047 1.00 95.69 87 GLN A C 1
ATOM 651 O O . GLN A 1 87 ? -6.762 -17.184 0.034 1.00 95.69 87 GLN A O 1
ATOM 656 N N . GLU A 1 88 ? -4.964 -16.268 1.014 1.00 97.06 88 GLU A N 1
ATOM 657 C CA . GLU A 1 88 ? -5.234 -16.837 2.332 1.00 97.06 88 GLU A CA 1
ATOM 658 C C . GLU A 1 88 ? -6.511 -16.286 2.971 1.00 97.06 88 GLU A C 1
ATOM 660 O O . GLU A 1 88 ? -7.276 -17.053 3.567 1.00 97.06 88 GLU A O 1
ATOM 665 N N . ILE A 1 89 ? -6.756 -14.980 2.835 1.00 97.19 89 ILE A N 1
ATOM 666 C CA . ILE A 1 89 ? -7.880 -14.298 3.490 1.00 97.19 89 ILE A CA 1
ATOM 667 C C . ILE A 1 89 ? -9.181 -14.344 2.675 1.00 97.19 89 ILE A C 1
ATOM 669 O O . ILE A 1 89 ? -10.254 -14.128 3.241 1.00 97.19 89 ILE A O 1
ATOM 673 N N . ALA A 1 90 ? -9.123 -14.669 1.377 1.00 95.25 90 ALA A N 1
ATOM 674 C CA . ALA A 1 90 ? -10.294 -14.699 0.497 1.00 95.25 90 ALA A CA 1
ATOM 675 C C . ALA A 1 90 ? -11.403 -15.634 1.016 1.00 95.25 90 ALA A C 1
ATOM 677 O O . ALA A 1 90 ? -12.577 -15.263 1.038 1.00 95.25 90 ALA A O 1
ATOM 678 N N . ARG A 1 91 ? -11.035 -16.823 1.519 1.00 96.06 91 ARG A N 1
ATOM 679 C CA . ARG A 1 91 ? -11.980 -17.796 2.113 1.00 96.06 91 ARG A CA 1
ATOM 680 C C . ARG A 1 91 ? -12.666 -17.302 3.389 1.00 96.06 91 ARG A C 1
ATOM 682 O O . ARG A 1 91 ? -13.680 -17.863 3.785 1.00 96.06 91 ARG A O 1
ATOM 689 N N . LEU A 1 92 ? -12.115 -16.272 4.033 1.00 97.56 92 LEU A N 1
ATOM 690 C CA . LEU A 1 92 ? -12.696 -15.633 5.216 1.00 97.56 92 LEU A CA 1
ATOM 691 C C . LEU A 1 92 ? -13.664 -14.500 4.839 1.00 97.56 92 LEU A C 1
ATOM 693 O O . LEU A 1 92 ? -14.215 -13.847 5.720 1.00 97.56 92 LEU A O 1
ATOM 697 N N . GLY A 1 93 ? -13.856 -14.233 3.541 1.00 96.06 93 GLY A N 1
ATOM 698 C CA . GLY A 1 93 ? -14.669 -13.120 3.052 1.00 96.06 93 GLY A CA 1
ATOM 699 C C . GLY A 1 93 ? -14.005 -11.747 3.206 1.00 96.06 93 GLY A C 1
ATOM 700 O O . GLY A 1 93 ? -14.661 -10.729 2.978 1.00 96.06 93 GLY A O 1
ATOM 701 N N . ILE A 1 94 ? -12.718 -11.701 3.572 1.00 96.81 94 ILE A N 1
ATOM 702 C CA . ILE A 1 94 ? -11.946 -10.460 3.689 1.00 96.81 94 ILE A CA 1
ATOM 703 C C . ILE A 1 94 ? -11.434 -10.075 2.302 1.00 96.81 94 ILE A C 1
ATOM 705 O O . ILE A 1 94 ? -10.902 -10.901 1.562 1.00 96.81 94 ILE A O 1
ATOM 709 N N . LYS A 1 95 ? -11.604 -8.801 1.950 1.00 95.69 95 LYS A N 1
ATOM 710 C CA . LYS A 1 95 ? -11.191 -8.247 0.660 1.00 95.69 95 LYS A CA 1
ATOM 711 C C . LYS A 1 95 ? -9.917 -7.433 0.828 1.00 95.69 95 LYS A C 1
ATOM 713 O O . LYS A 1 95 ? -9.793 -6.683 1.792 1.00 95.69 95 LYS A O 1
ATOM 718 N N . SER A 1 96 ? -9.018 -7.528 -0.142 1.00 95.75 96 SER A N 1
ATOM 719 C CA . SER A 1 96 ? -7.809 -6.713 -0.205 1.00 95.75 96 SER A CA 1
ATOM 720 C C . SER A 1 96 ? -7.606 -6.172 -1.616 1.00 95.75 96 SER A C 1
ATOM 722 O O . SER A 1 96 ? -7.944 -6.817 -2.605 1.00 95.75 96 SER A O 1
ATOM 724 N N . ILE A 1 97 ? -7.038 -4.975 -1.698 1.00 95.81 97 ILE A N 1
ATOM 725 C CA . ILE A 1 97 ? -6.658 -4.309 -2.942 1.00 95.81 97 ILE A CA 1
ATOM 726 C C . ILE A 1 97 ? -5.259 -3.732 -2.760 1.00 95.81 97 ILE A C 1
ATOM 728 O O . ILE A 1 97 ? -4.954 -3.195 -1.693 1.00 95.81 97 ILE A O 1
ATOM 732 N N . ILE A 1 98 ? -4.430 -3.826 -3.794 1.00 95.50 98 ILE A N 1
ATOM 733 C CA . ILE A 1 98 ? -3.178 -3.084 -3.887 1.00 95.50 98 ILE A CA 1
ATOM 734 C C . ILE A 1 98 ? -3.338 -1.944 -4.895 1.00 95.50 98 ILE A C 1
ATOM 736 O O . ILE A 1 98 ? -3.773 -2.139 -6.033 1.00 95.50 98 ILE A O 1
ATOM 740 N N . PHE A 1 99 ? -3.027 -0.729 -4.450 1.00 92.06 99 PHE A N 1
ATOM 741 C CA . PHE A 1 99 ? -2.965 0.442 -5.316 1.00 92.06 99 PHE A CA 1
ATOM 742 C C . PHE A 1 99 ? -1.517 0.663 -5.728 1.00 92.06 99 PHE A C 1
ATOM 744 O O . PHE A 1 99 ? -0.653 0.852 -4.873 1.00 92.06 99 PHE A O 1
ATOM 751 N N . GLU A 1 100 ? -1.270 0.672 -7.032 1.00 90.44 100 GLU A N 1
ATOM 752 C CA . GLU A 1 100 ? 0.016 1.079 -7.584 1.00 90.44 100 GLU A CA 1
ATOM 753 C C . GLU A 1 100 ? -0.095 2.516 -8.038 1.00 90.44 100 GLU A C 1
ATOM 755 O O . GLU A 1 100 ? -0.980 2.872 -8.813 1.00 90.44 100 GLU A O 1
ATOM 760 N N . LEU A 1 101 ? 0.777 3.357 -7.511 1.00 86.19 101 LEU A N 1
ATOM 761 C CA . LEU A 1 101 ? 0.700 4.782 -7.736 1.00 86.19 101 LEU A CA 1
ATOM 762 C C . LEU A 1 101 ? 1.752 5.199 -8.755 1.00 86.19 101 LEU A C 1
ATOM 764 O O . LEU A 1 101 ? 2.913 4.810 -8.658 1.00 86.19 101 LEU A O 1
ATOM 768 N N . GLY A 1 102 ? 1.332 6.003 -9.724 1.00 83.69 102 GLY A N 1
ATOM 769 C CA . GLY A 1 102 ? 2.235 6.752 -10.582 1.00 83.69 102 GLY A CA 1
ATOM 770 C C . GLY A 1 102 ? 2.855 7.934 -9.851 1.00 83.69 102 GLY A C 1
ATOM 771 O O . GLY A 1 102 ? 2.609 8.190 -8.669 1.00 83.69 102 GLY A O 1
ATOM 772 N N . PHE A 1 103 ? 3.655 8.693 -10.584 1.00 79.06 103 PHE A N 1
ATOM 773 C CA . PHE A 1 103 ? 4.267 9.898 -10.068 1.00 79.06 103 PHE A CA 1
ATOM 774 C C . PHE A 1 103 ? 3.214 10.983 -9.807 1.00 79.06 103 PHE A C 1
ATOM 776 O O . PHE A 1 103 ? 2.489 11.400 -10.711 1.00 79.06 103 PHE A O 1
ATOM 783 N N . PHE A 1 104 ? 3.190 11.503 -8.580 1.00 74.12 104 PHE A N 1
ATOM 784 C CA . PHE A 1 104 ? 2.400 12.680 -8.210 1.00 74.12 104 PHE A CA 1
ATOM 785 C C . PHE A 1 104 ? 3.220 13.963 -8.302 1.00 74.12 104 PHE A C 1
ATOM 787 O O . PHE A 1 104 ? 4.450 13.945 -8.181 1.00 74.12 104 PHE A O 1
ATOM 794 N N . SER A 1 105 ? 2.535 15.099 -8.462 1.00 66.81 105 SER A N 1
ATOM 795 C CA . SER A 1 105 ? 3.183 16.400 -8.340 1.00 66.81 105 SER A CA 1
ATOM 796 C C . SER A 1 105 ? 3.867 16.557 -6.976 1.00 66.81 105 SER A C 1
ATOM 798 O O . SER A 1 105 ? 3.325 16.180 -5.933 1.00 66.81 105 SER A O 1
ATOM 800 N N . LYS A 1 106 ? 5.029 17.227 -6.959 1.00 65.31 106 LYS A N 1
ATOM 801 C CA . LYS A 1 106 ? 5.740 17.616 -5.722 1.00 65.31 106 LYS A CA 1
ATOM 802 C C . LYS A 1 106 ? 4.876 18.447 -4.762 1.00 65.31 106 LYS A C 1
ATOM 804 O O . LYS A 1 106 ? 5.207 18.542 -3.593 1.00 65.31 106 LYS A O 1
ATOM 809 N N . LYS A 1 107 ? 3.773 19.042 -5.234 1.00 63.25 107 LYS A N 1
ATOM 810 C CA . LYS A 1 107 ? 2.804 19.767 -4.391 1.00 63.25 107 LYS A CA 1
ATOM 811 C C . LYS A 1 107 ? 2.002 18.848 -3.459 1.00 63.25 107 LYS A C 1
ATOM 813 O O . LYS A 1 107 ? 1.438 19.327 -2.484 1.00 63.25 107 LYS A O 1
ATOM 818 N N . ILE A 1 108 ? 1.918 17.560 -3.788 1.00 64.50 108 ILE A N 1
ATOM 819 C CA . ILE A 1 108 ? 1.149 16.544 -3.055 1.00 64.50 108 ILE A CA 1
ATOM 820 C C . ILE A 1 108 ? 2.064 15.735 -2.126 1.00 64.50 108 ILE A C 1
ATOM 822 O O . ILE A 1 108 ? 1.627 15.244 -1.083 1.00 64.50 108 ILE A O 1
ATOM 826 N N . ILE A 1 109 ? 3.338 15.605 -2.496 1.00 70.81 109 ILE A N 1
ATOM 827 C CA . ILE A 1 109 ? 4.350 14.898 -1.716 1.00 70.81 109 ILE A CA 1
ATOM 828 C C . ILE A 1 109 ? 4.935 15.863 -0.684 1.00 70.81 109 ILE A C 1
ATOM 830 O O . ILE A 1 109 ? 5.465 16.911 -1.042 1.00 70.81 109 ILE A O 1
ATOM 834 N N . ASN A 1 110 ? 4.873 15.497 0.596 1.00 74.50 110 ASN A N 1
ATOM 835 C CA . ASN A 1 110 ? 5.598 16.230 1.628 1.00 74.50 110 ASN A CA 1
ATOM 836 C C . ASN A 1 110 ? 7.115 16.074 1.376 1.00 74.50 110 ASN A C 1
ATOM 838 O O . ASN A 1 110 ? 7.585 14.933 1.369 1.00 74.50 110 ASN A O 1
ATOM 842 N N . PRO A 1 111 ? 7.880 17.163 1.163 1.00 73.88 111 PRO A N 1
ATOM 843 C CA . PRO A 1 111 ? 9.320 17.085 0.917 1.00 73.88 111 PRO A CA 1
ATOM 844 C C . PRO A 1 111 ? 10.092 16.386 2.043 1.00 73.88 111 PRO A C 1
ATOM 846 O O . PRO A 1 111 ? 11.081 15.721 1.751 1.00 73.88 111 PRO A O 1
ATOM 849 N N . ASP A 1 112 ? 9.611 16.441 3.289 1.00 78.75 112 ASP A N 1
ATOM 850 C CA . ASP A 1 112 ? 10.234 15.746 4.426 1.00 78.75 112 ASP A CA 1
ATOM 851 C C . ASP A 1 112 ? 10.157 14.211 4.296 1.00 78.75 112 ASP A C 1
ATOM 853 O O . ASP A 1 112 ? 10.934 13.482 4.910 1.00 78.75 112 ASP A O 1
ATOM 857 N N . ASN A 1 113 ? 9.247 13.710 3.453 1.00 77.69 113 ASN A N 1
ATOM 858 C CA . ASN A 1 113 ? 9.082 12.291 3.139 1.00 77.69 113 ASN A CA 1
ATOM 859 C C . ASN A 1 113 ? 9.816 11.882 1.850 1.00 77.69 113 ASN A C 1
ATOM 861 O O . ASN A 1 113 ? 9.518 10.826 1.291 1.00 77.69 113 ASN A O 1
ATOM 865 N N . VAL A 1 114 ? 10.744 12.701 1.347 1.00 78.69 114 VAL A N 1
ATOM 866 C CA . VAL A 1 114 ? 11.563 12.380 0.172 1.00 78.69 114 VAL A CA 1
ATOM 867 C C . VAL A 1 114 ? 13.025 12.297 0.586 1.00 78.69 114 VAL A C 1
ATOM 869 O O . VAL A 1 114 ? 13.636 13.293 0.966 1.00 78.69 114 VAL A O 1
ATOM 872 N N . LYS A 1 115 ? 13.612 11.107 0.461 1.00 78.00 115 LYS A N 1
ATOM 873 C CA . LYS A 1 115 ? 15.042 10.889 0.675 1.00 78.00 115 LYS A CA 1
ATOM 874 C C . LYS A 1 115 ? 15.751 10.854 -0.670 1.00 78.00 115 LYS A C 1
ATOM 876 O O . LYS A 1 115 ? 15.635 9.892 -1.425 1.00 78.00 115 LYS A O 1
ATOM 881 N N . LEU A 1 116 ? 16.466 11.934 -0.975 1.00 72.25 116 LEU A N 1
ATOM 882 C CA . LEU A 1 116 ? 17.349 12.002 -2.135 1.00 72.25 116 LEU A CA 1
ATOM 883 C C . LEU A 1 116 ? 18.776 11.688 -1.694 1.00 72.25 116 LEU A C 1
ATOM 885 O O . LEU A 1 116 ? 19.290 12.302 -0.761 1.00 72.25 116 LEU A O 1
ATOM 889 N N . HIS A 1 117 ? 19.415 10.757 -2.392 1.00 70.81 117 HIS A N 1
ATOM 890 C CA . HIS A 1 117 ? 20.837 10.478 -2.223 1.00 70.81 117 HIS A CA 1
ATOM 891 C C . HIS A 1 117 ? 21.642 11.601 -2.892 1.00 70.81 117 HIS A C 1
ATOM 893 O O . HIS A 1 117 ? 21.537 11.800 -4.103 1.00 70.81 117 HIS A O 1
ATOM 899 N N . SER A 1 118 ? 22.413 12.365 -2.107 1.00 65.38 118 SER A N 1
ATOM 900 C CA . SER A 1 118 ? 23.183 13.530 -2.586 1.00 65.38 118 SER A CA 1
ATOM 901 C C . SER A 1 118 ? 24.308 13.169 -3.555 1.00 65.38 118 SER A C 1
ATOM 903 O O . SER A 1 118 ? 24.739 14.017 -4.333 1.00 65.38 118 SER A O 1
ATOM 905 N N . ASP A 1 119 ? 24.742 11.910 -3.526 1.00 73.62 119 ASP A N 1
ATOM 906 C CA . ASP A 1 119 ? 25.952 11.435 -4.199 1.00 73.62 119 ASP A CA 1
ATOM 907 C C . ASP A 1 119 ? 25.629 10.630 -5.472 1.00 73.62 119 ASP A C 1
ATOM 909 O O . ASP A 1 119 ? 26.460 9.877 -5.980 1.00 73.62 119 ASP A O 1
ATOM 913 N N . ALA A 1 120 ? 24.403 10.755 -5.994 1.00 73.69 120 ALA A N 1
ATOM 914 C CA . ALA A 1 120 ? 23.995 10.071 -7.214 1.00 73.69 120 ALA A CA 1
ATOM 915 C C . ALA A 1 120 ? 24.807 10.569 -8.425 1.00 73.69 120 ALA A C 1
ATOM 917 O O . ALA A 1 120 ? 24.857 11.769 -8.710 1.00 73.69 120 ALA A O 1
ATOM 918 N N . ILE A 1 121 ? 25.402 9.635 -9.174 1.00 84.25 121 ILE A N 1
ATOM 919 C CA . ILE A 1 121 ? 25.969 9.936 -10.495 1.00 84.25 121 ILE A CA 1
ATOM 920 C C . ILE A 1 121 ? 24.849 10.341 -11.465 1.00 84.25 121 ILE A C 1
ATOM 922 O O . ILE A 1 121 ? 23.681 10.026 -11.232 1.00 84.25 121 ILE A O 1
ATOM 926 N N . GLU A 1 122 ? 25.201 11.017 -12.561 1.00 81.50 122 GLU A N 1
ATOM 927 C CA . GLU A 1 122 ? 24.231 11.568 -13.524 1.00 81.50 122 GLU A CA 1
ATOM 928 C C . GLU A 1 122 ? 23.177 10.541 -13.970 1.00 81.50 122 GLU A C 1
ATOM 930 O O . GLU A 1 122 ? 21.986 10.843 -13.952 1.00 81.50 122 GLU A O 1
ATOM 935 N N . ASP A 1 123 ? 23.606 9.309 -14.254 1.00 82.31 123 ASP A N 1
ATOM 936 C CA . ASP A 1 123 ? 22.752 8.213 -14.732 1.00 82.31 123 ASP A CA 1
ATOM 937 C C . ASP A 1 123 ? 21.650 7.795 -13.740 1.00 82.31 123 ASP A C 1
ATOM 939 O O . ASP A 1 123 ? 20.657 7.187 -14.136 1.00 82.31 123 ASP A O 1
ATOM 943 N N . TYR A 1 124 ? 21.813 8.113 -12.453 1.00 76.31 124 TYR A N 1
ATOM 944 C CA . TYR A 1 124 ? 20.880 7.755 -11.379 1.00 76.31 124 TYR A CA 1
ATOM 945 C C . TYR A 1 124 ? 20.057 8.947 -10.885 1.00 76.31 124 TYR A C 1
ATOM 947 O O . TYR A 1 124 ? 19.285 8.815 -9.930 1.00 76.31 124 TYR A O 1
ATOM 955 N N . LYS A 1 125 ? 20.183 10.120 -11.517 1.00 72.69 125 LYS A N 1
ATOM 956 C CA . LYS A 1 125 ? 19.335 11.259 -11.171 1.00 72.69 125 LYS A CA 1
ATOM 957 C C . LYS A 1 125 ? 17.875 10.941 -11.514 1.00 72.69 125 LYS A C 1
ATOM 959 O O . LYS A 1 125 ? 17.576 10.534 -12.638 1.00 72.69 125 LYS A O 1
ATOM 964 N N . PRO A 1 126 ? 16.932 11.142 -10.577 1.00 67.50 126 PRO A N 1
ATOM 965 C CA . PRO A 1 126 ? 15.535 10.818 -10.818 1.00 67.50 126 PRO A CA 1
ATOM 966 C C . PRO A 1 126 ? 14.960 11.709 -11.926 1.00 67.50 126 PRO A C 1
ATOM 968 O O . PRO A 1 126 ? 15.082 12.934 -11.877 1.00 67.50 126 PRO A O 1
ATOM 971 N N . GLY A 1 127 ? 14.263 11.101 -12.890 1.00 64.75 127 GLY A N 1
ATOM 972 C CA . GLY A 1 127 ? 13.595 11.773 -14.012 1.00 64.75 127 GLY A CA 1
ATOM 973 C C . GLY A 1 127 ? 12.344 12.564 -13.610 1.00 64.75 127 GLY A C 1
ATOM 974 O O . GLY A 1 127 ? 11.280 12.392 -14.198 1.00 64.75 127 GLY A O 1
ATOM 975 N N . THR A 1 128 ? 12.436 13.415 -12.585 1.00 63.59 128 THR A N 1
ATOM 976 C CA . THR A 1 128 ? 11.320 14.237 -12.098 1.00 63.59 128 THR A CA 1
ATOM 977 C C . THR A 1 128 ? 11.488 15.688 -12.541 1.00 63.59 128 THR A C 1
ATOM 979 O O . THR A 1 128 ? 12.422 16.374 -12.140 1.00 63.59 128 THR A O 1
ATOM 982 N N . ASN A 1 129 ? 10.554 16.191 -13.350 1.00 59.78 129 ASN A N 1
ATOM 983 C CA . ASN A 1 129 ? 10.577 17.570 -13.861 1.00 59.78 129 ASN A CA 1
ATOM 984 C C . ASN A 1 129 ? 9.581 18.509 -13.148 1.00 59.78 129 ASN A C 1
ATOM 986 O O . ASN A 1 129 ? 9.511 19.689 -13.471 1.00 59.78 129 ASN A O 1
ATOM 990 N N . GLY A 1 130 ? 8.813 17.999 -12.177 1.00 62.75 130 GLY A N 1
ATOM 991 C CA . GLY A 1 130 ? 7.821 18.784 -11.428 1.00 62.75 130 GLY A CA 1
ATOM 992 C C . GLY A 1 130 ? 6.453 18.913 -12.108 1.00 62.75 130 GLY A C 1
ATOM 993 O O . GLY A 1 130 ? 5.579 19.577 -11.554 1.00 62.75 130 GLY A O 1
ATOM 994 N N . ASN A 1 131 ? 6.260 18.276 -13.269 1.00 65.19 131 ASN A N 1
ATOM 995 C CA . ASN A 1 131 ? 5.002 18.242 -14.015 1.00 65.19 131 ASN A CA 1
ATOM 996 C C . ASN A 1 131 ? 4.536 16.792 -14.233 1.00 65.19 131 ASN A C 1
ATOM 998 O O . ASN A 1 131 ? 4.410 16.312 -15.360 1.00 65.19 131 ASN A O 1
ATOM 1002 N N . GLN A 1 132 ? 4.383 16.062 -13.131 1.00 73.19 132 GLN A N 1
ATOM 1003 C CA . GLN A 1 132 ? 4.025 14.649 -13.137 1.00 73.19 132 GLN A CA 1
ATOM 1004 C C . GLN A 1 132 ? 2.539 14.444 -13.495 1.00 73.19 132 GLN A C 1
ATOM 1006 O O . GLN A 1 132 ? 1.696 15.228 -13.062 1.00 73.19 132 GLN A O 1
ATOM 1011 N N . PRO A 1 133 ? 2.187 13.391 -14.256 1.00 69.50 133 PRO A N 1
ATOM 1012 C CA . PRO A 1 133 ? 0.838 13.209 -14.797 1.00 69.50 133 PRO A CA 1
ATOM 1013 C C . PRO A 1 133 ? -0.162 12.565 -13.820 1.00 69.50 133 PRO A C 1
ATOM 1015 O O . PRO A 1 133 ? -1.332 12.410 -14.171 1.00 69.50 133 PRO A O 1
ATOM 1018 N N . GLY A 1 134 ? 0.289 12.119 -12.644 1.00 65.81 134 GLY A N 1
ATOM 1019 C CA . GLY A 1 134 ? -0.483 11.268 -11.739 1.00 65.81 134 GLY A CA 1
ATOM 1020 C C . GLY A 1 134 ? -1.380 11.995 -10.741 1.00 65.81 134 GLY A C 1
ATOM 1021 O O . GLY A 1 134 ? -1.911 11.330 -9.858 1.00 65.81 134 GLY A O 1
ATOM 1022 N N . ASP A 1 135 ? -1.573 13.314 -10.845 1.00 69.31 135 ASP A N 1
ATOM 1023 C CA . ASP A 1 135 ? -2.425 14.055 -9.904 1.00 69.31 135 ASP A CA 1
ATOM 1024 C C . ASP A 1 135 ? -3.836 13.421 -9.783 1.00 69.31 135 ASP A C 1
ATOM 1026 O O . ASP A 1 135 ? -4.411 12.987 -10.792 1.00 69.31 135 ASP A O 1
ATOM 1030 N N . PRO A 1 136 ? -4.410 13.323 -8.561 1.00 63.25 136 PRO A N 1
ATOM 1031 C CA . PRO A 1 136 ? -5.663 12.609 -8.330 1.00 63.25 136 PRO A CA 1
ATOM 1032 C C . PRO A 1 136 ? -6.806 13.139 -9.202 1.00 63.25 136 PRO A C 1
ATOM 1034 O O . PRO A 1 136 ? -7.065 14.340 -9.253 1.00 63.25 136 PRO A O 1
ATOM 1037 N N . LYS A 1 137 ? -7.525 12.222 -9.857 1.00 64.06 137 LYS A N 1
ATOM 1038 C CA . LYS A 1 137 ? -8.775 12.526 -10.571 1.00 64.06 137 LYS A CA 1
ATOM 1039 C C . LYS A 1 137 ? -9.953 12.670 -9.601 1.00 64.06 137 LYS A C 1
ATOM 1041 O O . LYS A 1 137 ? -9.840 12.391 -8.408 1.00 64.06 137 LYS A O 1
ATOM 1046 N N . GLU A 1 138 ? -11.100 13.076 -10.139 1.00 62.12 138 GLU A N 1
ATOM 1047 C CA . GLU A 1 138 ? -12.365 13.197 -9.411 1.00 62.12 138 GLU A CA 1
ATOM 1048 C C . GLU A 1 138 ? -12.742 11.914 -8.646 1.00 62.12 138 GLU A C 1
ATOM 1050 O O . GLU A 1 138 ? -12.557 10.788 -9.117 1.00 62.12 138 GLU A O 1
ATOM 1055 N N . GLN A 1 139 ? -13.299 12.090 -7.446 1.00 65.81 139 GLN A N 1
ATOM 1056 C CA . GLN A 1 139 ? -13.826 10.993 -6.636 1.00 65.81 139 GLN A CA 1
ATOM 1057 C C . GLN A 1 139 ? -15.062 10.362 -7.302 1.00 65.81 139 GLN A C 1
ATOM 1059 O O . GLN A 1 139 ? -15.784 11.010 -8.051 1.00 65.81 139 GLN A O 1
ATOM 1064 N N . GLY A 1 140 ? -15.338 9.088 -7.007 1.00 70.06 140 GLY A N 1
ATOM 1065 C CA . GLY A 1 140 ? -16.569 8.413 -7.449 1.00 70.06 140 GLY A CA 1
ATOM 1066 C C . GLY A 1 140 ? -16.517 7.765 -8.838 1.00 70.06 140 GLY A C 1
ATOM 1067 O O . GLY A 1 140 ? -17.376 6.948 -9.147 1.00 70.06 140 GLY A O 1
ATOM 1068 N N . VAL A 1 141 ? -15.472 7.998 -9.638 1.00 81.50 141 VAL A N 1
ATOM 1069 C CA . VAL A 1 141 ? -15.321 7.407 -10.990 1.00 81.50 141 VAL A CA 1
ATOM 1070 C C . VAL A 1 141 ? -15.263 5.870 -11.019 1.00 81.50 141 VAL A C 1
ATOM 1072 O O . VAL A 1 141 ? -15.465 5.249 -12.062 1.00 81.50 141 VAL A O 1
ATOM 1075 N N . ALA A 1 142 ? -14.985 5.241 -9.875 1.00 84.69 142 ALA A N 1
ATOM 1076 C CA . ALA A 1 142 ? -14.968 3.789 -9.712 1.00 84.69 142 ALA A CA 1
ATOM 1077 C C . ALA A 1 142 ? -16.288 3.214 -9.157 1.00 84.69 142 ALA A C 1
ATOM 1079 O O . ALA A 1 142 ? -16.375 2.008 -8.924 1.00 84.69 142 ALA A O 1
ATOM 1080 N N . GLN A 1 143 ? -17.315 4.040 -8.924 1.00 85.62 143 GLN A N 1
ATOM 1081 C CA . GLN A 1 143 ? -18.584 3.588 -8.354 1.00 85.62 143 GLN A CA 1
ATOM 1082 C C . GLN A 1 143 ? -19.239 2.512 -9.235 1.00 85.62 143 GLN A C 1
ATOM 1084 O O . GLN A 1 143 ? -19.327 2.644 -10.453 1.00 85.62 143 GLN A O 1
ATOM 1089 N N . GLY A 1 144 ? -19.688 1.423 -8.605 1.00 89.81 144 GLY A N 1
ATOM 1090 C CA . GLY A 1 144 ? -20.338 0.297 -9.284 1.00 89.81 144 GLY A CA 1
ATOM 1091 C C . GLY A 1 144 ? -19.386 -0.675 -9.990 1.00 89.81 144 GLY A C 1
ATOM 1092 O O . GLY A 1 144 ? -19.836 -1.726 -10.441 1.00 89.81 144 GLY A O 1
ATOM 1093 N N . LYS A 1 145 ? -18.081 -0.383 -10.063 1.00 91.44 145 LYS A N 1
ATOM 1094 C CA . LYS A 1 145 ? -17.098 -1.357 -10.554 1.00 91.44 145 LYS A CA 1
ATOM 1095 C C . LYS A 1 145 ? -16.827 -2.426 -9.486 1.00 91.44 145 LYS A C 1
ATOM 1097 O O . LYS A 1 145 ? -16.821 -2.101 -8.296 1.00 91.44 145 LYS A O 1
ATOM 1102 N N . PRO A 1 146 ? -16.590 -3.692 -9.882 1.00 91.81 146 PRO A N 1
ATOM 1103 C CA . PRO A 1 146 ? -16.108 -4.698 -8.944 1.00 91.81 146 PRO A CA 1
ATOM 1104 C C . PRO A 1 146 ? -14.772 -4.246 -8.350 1.00 91.81 146 PRO A C 1
ATOM 1106 O O . PRO A 1 146 ? -13.991 -3.575 -9.026 1.00 91.81 146 PRO A O 1
ATOM 1109 N N . LEU A 1 147 ? -14.517 -4.610 -7.092 1.00 90.94 147 LEU A N 1
ATOM 1110 C CA . LEU A 1 147 ? -13.243 -4.316 -6.443 1.00 90.94 147 LEU A CA 1
ATOM 1111 C C . LEU A 1 147 ? -12.135 -5.113 -7.156 1.00 90.94 147 LEU A C 1
ATOM 1113 O O . LEU A 1 147 ? -12.195 -6.344 -7.121 1.00 90.94 147 LEU A O 1
ATOM 1117 N N . PRO A 1 148 ? -11.166 -4.455 -7.817 1.00 93.56 148 PRO A N 1
ATOM 1118 C CA . PRO A 1 148 ? -10.053 -5.158 -8.434 1.00 93.56 148 PRO A CA 1
ATOM 1119 C C . PRO A 1 148 ? -9.044 -5.594 -7.369 1.00 93.56 148 PRO A C 1
ATOM 1121 O O . PRO A 1 148 ? -8.974 -5.012 -6.287 1.00 93.56 148 PRO A O 1
ATOM 1124 N N . GLU A 1 149 ? -8.225 -6.586 -7.703 1.00 92.88 149 GLU A N 1
ATOM 1125 C CA . GLU A 1 149 ? -7.104 -7.009 -6.855 1.00 92.88 149 GLU A CA 1
ATOM 1126 C C . GLU A 1 149 ? -5.982 -5.962 -6.902 1.00 92.88 149 GLU A C 1
ATOM 1128 O O . GLU A 1 149 ? -5.488 -5.502 -5.880 1.00 92.88 149 GLU A O 1
ATOM 1133 N N . ARG A 1 150 ? -5.644 -5.492 -8.103 1.00 93.44 150 ARG A N 1
ATOM 1134 C CA . ARG A 1 150 ? -4.587 -4.508 -8.350 1.00 93.44 150 ARG A CA 1
ATOM 1135 C C . ARG A 1 150 ? -5.147 -3.348 -9.159 1.00 93.44 150 ARG A C 1
ATOM 1137 O O . ARG A 1 150 ? -5.815 -3.570 -10.171 1.00 93.44 150 ARG A O 1
ATOM 1144 N N . LEU A 1 151 ? -4.882 -2.116 -8.727 1.00 92.56 151 LEU A N 1
ATOM 1145 C CA . LEU A 1 151 ? -5.305 -0.917 -9.446 1.00 92.56 151 LEU A CA 1
ATOM 1146 C C . LEU A 1 151 ? -4.130 0.044 -9.670 1.00 92.56 151 LEU A C 1
ATOM 1148 O O . LEU A 1 151 ? -3.728 0.722 -8.722 1.00 92.56 151 LEU A O 1
ATOM 1152 N N . PRO A 1 152 ? -3.622 0.163 -10.912 1.00 91.38 152 PRO A N 1
ATOM 1153 C CA . PRO A 1 152 ? -2.710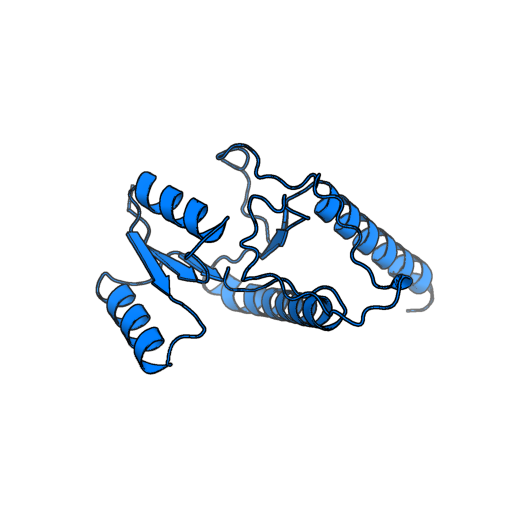 1.240 -11.266 1.00 91.38 152 PRO A CA 1
ATOM 1154 C C . PRO A 1 152 ? -3.459 2.579 -11.309 1.00 91.38 152 PRO A C 1
ATOM 1156 O O . PRO A 1 152 ? -4.501 2.714 -11.960 1.00 91.38 152 PRO A O 1
ATOM 1159 N N . LEU A 1 153 ? -2.914 3.583 -10.631 1.00 87.25 153 LEU A N 1
ATOM 1160 C CA . LEU A 1 153 ? -3.415 4.949 -10.570 1.00 87.25 153 LEU A CA 1
ATOM 1161 C C . LEU A 1 153 ? -2.376 5.890 -11.173 1.00 87.25 153 LEU A C 1
ATOM 1163 O O . LEU A 1 153 ? -1.317 6.113 -10.602 1.00 87.25 153 LEU A O 1
ATOM 1167 N N . GLY A 1 154 ? -2.707 6.457 -12.330 1.00 85.44 154 GLY A N 1
ATOM 1168 C CA . GLY A 1 154 ? -1.805 7.305 -13.109 1.00 85.44 154 GLY A CA 1
ATOM 1169 C C . GLY A 1 154 ? -1.495 6.678 -14.473 1.00 85.44 154 GLY A C 1
ATOM 1170 O O . GLY A 1 154 ? -1.359 5.454 -14.578 1.00 85.44 154 GLY A O 1
ATOM 1171 N N . PRO A 1 155 ? -1.450 7.475 -15.555 1.00 85.44 155 PRO A N 1
ATOM 1172 C CA . PRO A 1 155 ? -1.219 6.954 -16.903 1.00 85.44 155 PRO A CA 1
ATOM 1173 C C . PRO A 1 155 ? 0.187 6.363 -17.079 1.00 85.44 155 PRO A C 1
ATOM 1175 O O . PRO A 1 155 ? 0.362 5.414 -17.838 1.00 85.44 155 PRO A O 1
ATOM 1178 N N . ASP A 1 156 ? 1.167 6.900 -16.363 1.00 86.00 156 ASP A N 1
ATOM 1179 C CA . ASP A 1 156 ? 2.548 6.433 -16.289 1.00 86.00 156 ASP A CA 1
ATOM 1180 C C . ASP A 1 156 ? 2.652 5.070 -15.593 1.00 86.00 156 ASP A C 1
ATOM 1182 O O . ASP A 1 156 ? 3.192 4.132 -16.179 1.00 86.00 156 ASP A O 1
ATOM 1186 N N . CYS A 1 157 ? 2.053 4.919 -14.407 1.00 89.12 157 CYS A N 1
ATOM 1187 C CA . CYS A 1 157 ? 1.980 3.635 -13.707 1.00 89.12 157 CYS A CA 1
ATOM 1188 C C . CYS A 1 157 ? 1.285 2.576 -14.573 1.00 89.12 157 CYS A C 1
ATOM 1190 O O . CYS A 1 157 ? 1.822 1.489 -14.787 1.00 89.12 157 CYS A O 1
ATOM 1192 N N . LEU A 1 158 ? 0.138 2.922 -15.170 1.00 90.69 158 LEU A N 1
ATOM 1193 C CA . LEU A 1 158 ? -0.585 2.026 -16.071 1.00 90.69 158 LEU A CA 1
ATOM 1194 C C . LEU A 1 158 ? 0.267 1.594 -17.274 1.00 90.69 158 LEU A C 1
ATOM 1196 O O . LEU A 1 158 ? 0.224 0.426 -17.667 1.00 90.69 158 LEU A O 1
ATOM 1200 N N . ALA A 1 159 ? 1.018 2.517 -17.880 1.00 91.38 159 ALA A N 1
ATOM 1201 C CA . ALA A 1 159 ? 1.888 2.215 -19.012 1.00 91.38 159 ALA A CA 1
ATOM 1202 C C . ALA A 1 159 ? 3.040 1.280 -18.611 1.00 91.38 159 ALA A C 1
ATOM 1204 O O . ALA A 1 159 ? 3.274 0.279 -19.293 1.00 91.38 159 ALA A O 1
ATOM 1205 N N . THR A 1 160 ? 3.712 1.562 -17.491 1.00 90.38 160 THR A N 1
ATOM 1206 C CA . THR A 1 160 ? 4.805 0.735 -16.955 1.00 90.38 160 THR A CA 1
ATOM 1207 C C . THR A 1 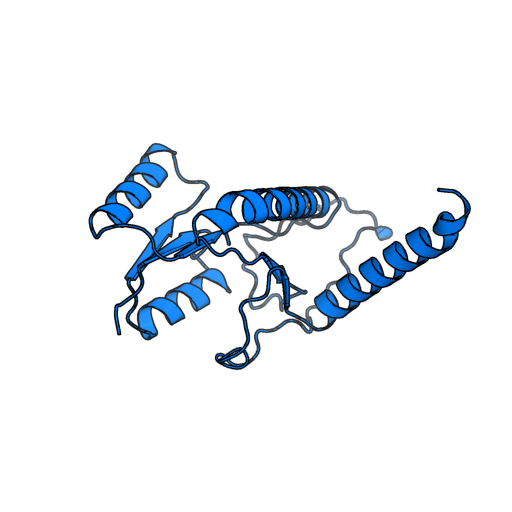160 ? 4.327 -0.675 -16.624 1.00 90.38 160 THR A C 1
ATOM 1209 O O . THR A 1 160 ? 4.936 -1.651 -17.068 1.00 90.38 160 THR A O 1
ATOM 1212 N N . LEU A 1 161 ? 3.194 -0.794 -15.927 1.00 92.38 161 LEU A N 1
ATOM 1213 C CA . LEU A 1 161 ? 2.628 -2.084 -15.545 1.00 92.38 161 LEU A CA 1
ATOM 1214 C C . LEU A 1 161 ? 2.235 -2.914 -16.775 1.00 92.38 161 LEU A C 1
ATOM 1216 O O . LEU A 1 161 ? 2.605 -4.083 -16.888 1.00 92.38 161 LEU A O 1
ATOM 1220 N N . ARG A 1 162 ? 1.554 -2.298 -17.753 1.00 95.94 162 ARG A N 1
ATOM 1221 C CA . ARG A 1 162 ? 1.207 -2.963 -19.020 1.00 95.94 162 ARG A CA 1
ATOM 1222 C C . ARG A 1 162 ? 2.440 -3.452 -19.763 1.00 95.94 162 ARG A C 1
ATOM 1224 O O . ARG A 1 162 ? 2.443 -4.584 -20.236 1.00 95.94 162 ARG A O 1
ATOM 1231 N N . LYS A 1 163 ? 3.479 -2.618 -19.865 1.00 96.38 163 LYS A N 1
ATOM 1232 C CA . LYS A 1 163 ? 4.733 -2.991 -20.527 1.00 96.38 163 LYS A CA 1
ATOM 1233 C C . LYS A 1 163 ? 5.347 -4.228 -19.870 1.00 96.38 163 LYS A C 1
ATOM 1235 O O . LYS A 1 163 ? 5.640 -5.185 -20.581 1.00 96.38 163 LYS A O 1
ATOM 1240 N N . LYS A 1 164 ? 5.469 -4.235 -18.538 1.00 94.00 164 LYS A N 1
ATOM 1241 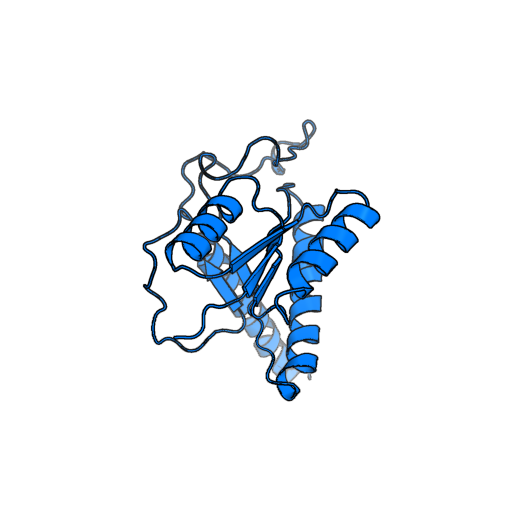C CA . LYS A 1 164 ? 6.014 -5.367 -17.772 1.00 94.00 164 LYS A CA 1
ATOM 1242 C C . LYS A 1 164 ? 5.217 -6.652 -18.007 1.00 94.00 164 LYS A C 1
ATOM 1244 O O . LYS A 1 164 ? 5.805 -7.688 -18.297 1.00 94.00 164 LYS A O 1
ATOM 1249 N N . PHE A 1 165 ? 3.886 -6.588 -17.945 1.00 95.50 165 PHE A N 1
ATOM 1250 C CA . PHE A 1 165 ? 3.049 -7.765 -18.191 1.00 95.50 165 PHE A CA 1
ATOM 1251 C C . PHE A 1 165 ? 3.165 -8.293 -19.619 1.00 95.50 165 PHE A C 1
ATOM 1253 O O . PHE A 1 165 ? 3.297 -9.499 -19.799 1.00 95.50 165 PHE A O 1
ATOM 1260 N N . MET A 1 166 ? 3.172 -7.417 -20.627 1.00 97.75 166 MET A N 1
ATOM 1261 C CA . MET A 1 166 ? 3.351 -7.841 -22.019 1.00 97.75 166 MET A CA 1
ATOM 1262 C C . MET A 1 166 ? 4.724 -8.482 -22.250 1.00 97.75 166 MET A C 1
ATOM 1264 O O . MET A 1 166 ? 4.812 -9.481 -22.953 1.00 97.75 166 MET A O 1
ATOM 1268 N N . GLN A 1 167 ? 5.784 -7.944 -21.638 1.00 97.88 167 GLN A N 1
ATOM 1269 C CA . GLN A 1 167 ? 7.129 -8.520 -21.724 1.00 97.88 167 GLN A CA 1
ATOM 1270 C C . GLN A 1 167 ? 7.198 -9.905 -21.076 1.00 97.88 167 GLN A C 1
ATOM 1272 O O . GLN A 1 167 ? 7.710 -10.836 -21.687 1.00 97.88 167 GLN A O 1
ATOM 1277 N N . ASN A 1 168 ? 6.639 -10.062 -19.875 1.00 97.00 168 ASN A N 1
ATOM 1278 C CA . ASN A 1 168 ? 6.628 -11.354 -19.193 1.00 97.00 168 ASN A CA 1
ATOM 1279 C C . ASN A 1 168 ? 5.801 -12.394 -19.957 1.00 97.00 168 ASN A C 1
ATOM 1281 O O . ASN A 1 168 ? 6.235 -13.532 -20.097 1.00 97.00 168 ASN A O 1
ATOM 1285 N N . LEU A 1 169 ? 4.641 -12.001 -20.492 1.00 97.62 169 LEU A N 1
ATOM 1286 C CA . LEU A 1 169 ? 3.814 -12.888 -21.308 1.00 97.62 169 LEU A CA 1
ATOM 1287 C C . LEU A 1 169 ? 4.542 -13.323 -22.585 1.00 97.62 169 LEU A C 1
ATOM 1289 O O . LEU A 1 169 ? 4.453 -14.489 -22.965 1.00 97.62 169 LEU A O 1
ATOM 1293 N N . ALA A 1 170 ? 5.277 -12.409 -23.225 1.00 97.69 170 ALA A N 1
ATOM 1294 C CA . ALA A 1 170 ? 6.086 -12.735 -24.393 1.00 97.69 170 ALA A CA 1
ATOM 1295 C C . ALA A 1 170 ? 7.159 -13.783 -24.060 1.00 97.69 170 ALA A C 1
ATOM 1297 O O . ALA A 1 170 ? 7.287 -14.751 -24.799 1.00 97.69 170 ALA A O 1
ATOM 1298 N N . ILE A 1 171 ? 7.848 -13.649 -22.918 1.00 97.06 171 ILE A N 1
ATOM 1299 C CA . ILE A 1 171 ? 8.820 -14.651 -22.446 1.00 97.06 171 ILE A CA 1
ATOM 1300 C C . ILE A 1 171 ? 8.137 -16.004 -22.216 1.00 97.06 171 ILE A C 1
ATOM 1302 O O . ILE A 1 171 ? 8.628 -17.018 -22.694 1.00 97.06 171 ILE A O 1
ATOM 1306 N N . CYS A 1 172 ? 6.993 -16.041 -21.523 1.00 97.69 172 CYS A N 1
ATOM 1307 C CA . CYS A 1 172 ? 6.257 -17.294 -21.323 1.00 97.69 172 CYS A CA 1
ATOM 1308 C C . CYS A 1 172 ? 5.870 -17.955 -22.652 1.00 97.69 172 CYS A C 1
ATOM 1310 O O . CYS A 1 172 ? 5.987 -19.166 -22.771 1.00 97.69 172 CYS A O 1
ATOM 1312 N N . SER A 1 173 ? 5.446 -17.157 -23.636 1.00 96.88 173 SER A N 1
ATOM 1313 C CA . SER A 1 173 ? 5.051 -17.653 -24.960 1.00 96.88 173 SER A CA 1
ATOM 1314 C C . SER A 1 173 ? 6.252 -18.191 -25.747 1.00 96.88 173 SER A C 1
ATOM 1316 O O . SER A 1 173 ? 6.154 -19.223 -26.394 1.00 96.88 173 SER A O 1
ATOM 1318 N N . GLU A 1 174 ? 7.402 -17.512 -25.683 1.00 97.00 174 GLU A N 1
ATOM 1319 C CA . GLU A 1 174 ? 8.646 -17.950 -26.335 1.00 97.00 174 GLU A CA 1
ATOM 1320 C C . GLU A 1 174 ? 9.162 -19.274 -25.758 1.00 97.00 174 GLU A C 1
ATOM 1322 O O . GLU A 1 174 ? 9.661 -20.123 -26.491 1.00 97.00 174 GLU A O 1
ATOM 1327 N N . TRP A 1 175 ? 9.029 -19.456 -24.444 1.00 97.62 175 TRP A N 1
ATOM 1328 C CA . TRP A 1 175 ? 9.524 -20.639 -23.744 1.00 97.62 175 TRP A CA 1
ATOM 1329 C C . TRP A 1 175 ? 8.502 -21.778 -23.653 1.00 97.62 175 TRP A C 1
ATOM 1331 O O . TRP A 1 175 ? 8.849 -22.830 -23.124 1.00 97.62 175 TRP A O 1
ATOM 1341 N N . GLU A 1 176 ? 7.283 -21.608 -24.176 1.00 96.94 176 GLU A N 1
ATOM 1342 C CA . GLU A 1 176 ? 6.199 -22.599 -24.087 1.00 96.94 176 GLU A CA 1
ATOM 1343 C C . GLU A 1 176 ? 6.562 -23.931 -24.757 1.00 96.94 176 GLU A C 1
ATOM 1345 O O . GLU A 1 176 ? 6.217 -24.984 -24.243 1.00 96.94 176 GLU A O 1
ATOM 1350 N N . GLU A 1 177 ? 7.321 -23.908 -25.855 1.00 93.62 177 GLU A N 1
ATOM 1351 C CA . GLU A 1 177 ? 7.754 -25.131 -26.550 1.00 93.62 177 GLU A CA 1
ATOM 1352 C C . GLU A 1 177 ? 8.900 -25.875 -25.835 1.00 93.62 177 GLU A C 1
ATOM 1354 O O . GLU A 1 177 ? 9.244 -26.997 -26.210 1.00 93.62 177 GLU A O 1
ATOM 1359 N N . VAL A 1 178 ? 9.527 -25.247 -24.832 1.00 94.94 178 VAL A N 1
ATOM 1360 C CA . VAL A 1 178 ? 10.662 -25.807 -24.076 1.00 94.94 178 VAL A CA 1
ATOM 1361 C C . VAL A 1 178 ? 10.202 -26.532 -22.802 1.00 94.94 178 VAL A C 1
ATOM 1363 O O . VAL A 1 178 ? 10.945 -27.372 -22.286 1.00 94.94 178 VAL A O 1
ATOM 1366 N N . ILE A 1 179 ? 9.007 -26.212 -22.291 1.00 84.25 179 ILE A N 1
ATOM 1367 C CA . ILE A 1 179 ? 8.408 -26.775 -21.063 1.00 84.25 179 ILE A CA 1
ATOM 1368 C C . ILE A 1 179 ? 7.333 -27.819 -21.366 1.00 84.25 179 ILE A C 1
ATOM 1370 O O . ILE A 1 179 ? 7.217 -28.754 -20.541 1.00 84.25 179 ILE A O 1
#

Organism: NCBI:txid1448308

Sequence (179 aa):
MTRLRWLATGCSSGIGESFVRSIITRGDKTASLDVTAPLSDIKAVVAKALEDGPIDVLVNYAGYVEAGIAEEASKFALEGWYDCLRQEIARLGIKSIIFELGFFSKKIINPDNVKLHSDAIEDYKPGTNGNQPGDPKEQGVAQGKPLPERLPLGPDCLATLRKKFMQNLAICSEWEEVI

InterPro domains:
  IPR036291 NAD(P)-binding domain superfamily [SSF51735] (6-110)
  IPR051911 Short-chain Dehydrogenases/Reductases (SDR) [PTHR43976] (73-178)

Radius of gyration: 18.97 Å; chains: 1; bounding box: 52×46×50 Å